Protein AF-A0A3D8IMK2-F1 (afdb_monomer)

Structure (mmCIF, N/CA/C/O backbone):
data_AF-A0A3D8IMK2-F1
#
_entry.id   AF-A0A3D8IMK2-F1
#
loop_
_atom_site.group_PDB
_atom_site.id
_atom_site.type_symbol
_atom_site.label_atom_id
_atom_site.label_alt_id
_atom_site.label_comp_id
_atom_site.label_asym_id
_atom_site.label_entity_id
_atom_site.label_seq_id
_atom_site.pdbx_PDB_ins_code
_atom_site.Cartn_x
_atom_site.Cartn_y
_atom_site.Cartn_z
_atom_site.occupancy
_atom_site.B_iso_or_equiv
_atom_site.auth_seq_id
_atom_site.auth_comp_id
_atom_site.auth_asym_id
_atom_site.auth_atom_id
_atom_site.pdbx_PDB_model_num
ATOM 1 N N . MET A 1 1 ? 16.160 -15.404 -17.626 1.00 73.88 1 MET A N 1
ATOM 2 C CA . MET A 1 1 ? 15.508 -15.476 -16.303 1.00 73.88 1 MET A 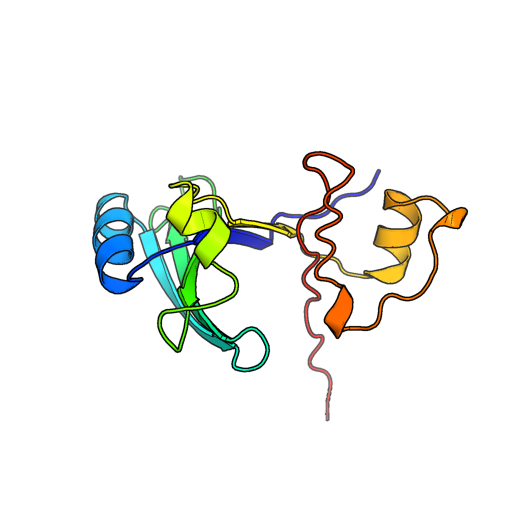CA 1
ATOM 3 C C . MET A 1 1 ? 15.019 -14.081 -15.985 1.00 73.88 1 MET A C 1
ATOM 5 O O . MET A 1 1 ? 15.814 -13.157 -16.103 1.00 73.88 1 MET A O 1
ATOM 9 N N . LEU A 1 2 ? 13.730 -13.923 -15.700 1.00 86.38 2 LEU A N 1
ATOM 10 C CA . LEU A 1 2 ? 13.155 -12.626 -15.359 1.00 86.38 2 LEU A CA 1
ATOM 11 C C . LEU A 1 2 ? 13.551 -12.259 -13.921 1.00 86.38 2 LEU A C 1
ATOM 13 O O . LEU A 1 2 ? 13.518 -13.123 -13.045 1.00 86.38 2 LEU A O 1
ATOM 17 N N . SER A 1 3 ? 13.960 -11.011 -13.693 1.00 90.38 3 SER A N 1
ATOM 18 C CA . SER A 1 3 ? 14.402 -10.516 -12.386 1.00 90.38 3 SER A CA 1
ATOM 19 C C . SER A 1 3 ? 13.723 -9.186 -12.089 1.00 90.38 3 SER A C 1
ATOM 21 O O . SER A 1 3 ? 14.224 -8.138 -12.489 1.00 90.38 3 SER A O 1
ATOM 23 N N . LEU A 1 4 ? 12.601 -9.243 -11.374 1.00 89.06 4 LEU A N 1
ATOM 24 C CA . LEU A 1 4 ? 11.844 -8.071 -10.943 1.00 89.06 4 LEU A CA 1
ATOM 25 C C . LEU A 1 4 ? 12.003 -7.911 -9.425 1.00 89.06 4 LEU A C 1
ATOM 27 O O . LEU A 1 4 ? 11.598 -8.817 -8.689 1.00 89.06 4 LEU A O 1
ATOM 31 N N . PRO A 1 5 ? 12.623 -6.827 -8.925 1.00 90.94 5 PRO A N 1
ATOM 32 C CA . PRO A 1 5 ? 12.690 -6.584 -7.492 1.00 90.94 5 PRO A CA 1
ATOM 33 C C . PRO A 1 5 ? 11.303 -6.218 -6.950 1.00 90.94 5 PRO A C 1
ATOM 35 O O . PRO A 1 5 ? 10.473 -5.640 -7.654 1.00 90.94 5 PRO A O 1
ATOM 38 N N . ILE A 1 6 ? 11.048 -6.556 -5.686 1.00 90.69 6 ILE A N 1
ATOM 39 C CA . ILE A 1 6 ? 9.831 -6.117 -4.997 1.00 90.69 6 ILE A CA 1
ATOM 40 C C . ILE A 1 6 ? 9.962 -4.619 -4.734 1.00 90.69 6 ILE A C 1
ATOM 42 O O . ILE A 1 6 ? 10.904 -4.190 -4.071 1.00 90.69 6 ILE A O 1
ATOM 46 N N . HIS A 1 7 ? 8.998 -3.847 -5.220 1.00 90.00 7 HIS A N 1
ATOM 47 C CA . HIS A 1 7 ? 8.907 -2.422 -4.950 1.00 90.00 7 HIS A CA 1
ATOM 48 C C . HIS A 1 7 ? 8.241 -2.161 -3.595 1.00 90.00 7 HIS A C 1
ATOM 50 O O . HIS A 1 7 ? 8.739 -1.352 -2.816 1.00 90.00 7 HIS A O 1
ATOM 56 N N . HIS A 1 8 ? 7.099 -2.794 -3.307 1.00 94.38 8 HIS A N 1
ATOM 57 C CA . HIS A 1 8 ? 6.433 -2.683 -2.006 1.00 94.38 8 HIS A CA 1
ATOM 58 C C . HIS A 1 8 ? 5.436 -3.825 -1.760 1.00 94.38 8 HIS A C 1
ATOM 60 O O . HIS A 1 8 ? 5.029 -4.530 -2.683 1.00 94.38 8 HIS A O 1
ATOM 66 N N . ILE A 1 9 ? 5.016 -3.987 -0.506 1.00 95.81 9 ILE A N 1
ATOM 67 C CA . ILE A 1 9 ? 3.927 -4.880 -0.094 1.00 95.81 9 ILE A CA 1
ATOM 68 C C . ILE A 1 9 ? 2.759 -4.022 0.399 1.00 95.81 9 ILE A C 1
ATOM 70 O O . ILE A 1 9 ? 2.899 -3.288 1.378 1.00 95.81 9 ILE A O 1
ATOM 74 N N . GLY A 1 10 ? 1.617 -4.125 -0.276 1.00 96.00 10 GLY A N 1
ATOM 75 C CA . GLY A 1 10 ? 0.385 -3.419 0.055 1.00 96.00 10 GLY A CA 1
ATOM 76 C C . GLY A 1 10 ? -0.321 -4.038 1.258 1.00 96.00 10 GLY A C 1
ATOM 77 O O . GLY A 1 10 ? -0.541 -5.253 1.314 1.00 96.00 10 GLY A O 1
ATOM 78 N N . VAL A 1 11 ? -0.701 -3.193 2.212 1.00 97.38 11 VAL A N 1
ATOM 79 C CA . VAL A 1 11 ? -1.387 -3.567 3.447 1.00 97.38 11 VAL A CA 1
ATOM 80 C C . VAL A 1 11 ? -2.702 -2.804 3.546 1.00 97.38 11 VAL A C 1
ATOM 82 O O . VAL A 1 11 ? -2.715 -1.592 3.742 1.00 97.38 11 VAL A O 1
ATOM 85 N N . ALA A 1 12 ? -3.824 -3.518 3.461 1.00 96.69 12 ALA A N 1
ATOM 86 C CA . ALA A 1 12 ? -5.148 -2.936 3.639 1.00 96.69 12 ALA A CA 1
ATOM 87 C C . ALA A 1 12 ? -5.400 -2.581 5.115 1.00 96.69 12 ALA A C 1
ATOM 89 O O . ALA A 1 12 ? -5.327 -3.426 6.016 1.00 96.69 12 ALA A O 1
ATOM 90 N N . THR A 1 13 ? -5.756 -1.330 5.391 1.00 96.69 13 THR A N 1
ATOM 91 C CA . THR A 1 13 ? -6.022 -0.835 6.745 1.00 96.69 13 THR A CA 1
ATOM 92 C C . THR A 1 13 ? -7.394 -0.172 6.832 1.00 96.69 13 THR A C 1
ATOM 94 O O . THR A 1 13 ? -7.933 0.336 5.855 1.00 96.69 13 THR A O 1
ATOM 97 N N . ARG A 1 14 ? -7.988 -0.205 8.033 1.00 95.12 14 ARG A N 1
ATOM 98 C CA . ARG A 1 14 ? -9.190 0.592 8.351 1.00 95.12 14 ARG A CA 1
ATOM 99 C C . ARG A 1 14 ? -8.835 2.004 8.821 1.00 95.12 14 ARG A C 1
ATOM 101 O O . ARG A 1 14 ? -9.714 2.844 8.932 1.00 95.12 14 ARG A O 1
ATOM 108 N N . SER A 1 15 ? -7.590 2.185 9.246 1.00 96.25 15 SER A N 1
ATOM 109 C CA . SER A 1 15 ? -7.019 3.435 9.727 1.00 96.25 15 SER A CA 1
ATOM 110 C C . SER A 1 15 ? -5.511 3.285 9.642 1.00 96.25 15 SER A C 1
ATOM 112 O O . SER A 1 15 ? -4.935 2.469 10.375 1.00 96.25 15 SER A O 1
ATOM 114 N N . ILE A 1 16 ? -4.894 4.072 8.768 1.00 97.38 16 ILE A N 1
ATOM 115 C CA . ILE A 1 16 ? -3.440 4.142 8.641 1.00 97.38 16 ILE A CA 1
ATOM 116 C C . ILE A 1 16 ? -2.835 4.557 9.977 1.00 97.38 16 ILE A C 1
ATOM 118 O O . ILE A 1 16 ? -1.869 3.950 10.415 1.00 97.38 16 ILE A O 1
ATOM 122 N N . GLU A 1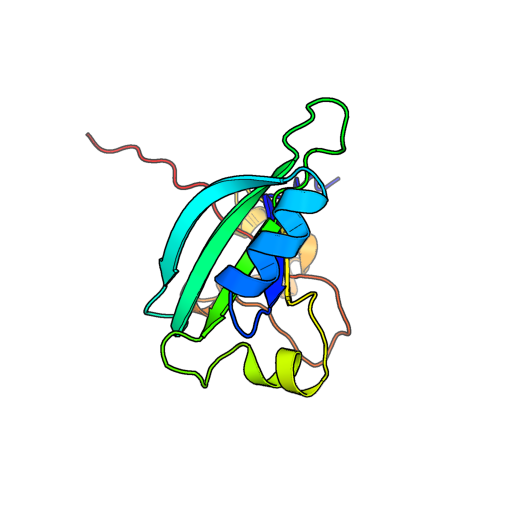 17 ? -3.448 5.499 10.695 1.00 97.12 17 GLU A N 1
ATOM 123 C CA . GLU A 1 17 ? -2.932 6.006 11.969 1.00 97.12 17 GLU A CA 1
ATOM 124 C C . GLU A 1 17 ? -2.830 4.902 13.028 1.00 97.12 17 GLU A C 1
ATOM 126 O O . GLU A 1 17 ? -1.855 4.835 13.774 1.00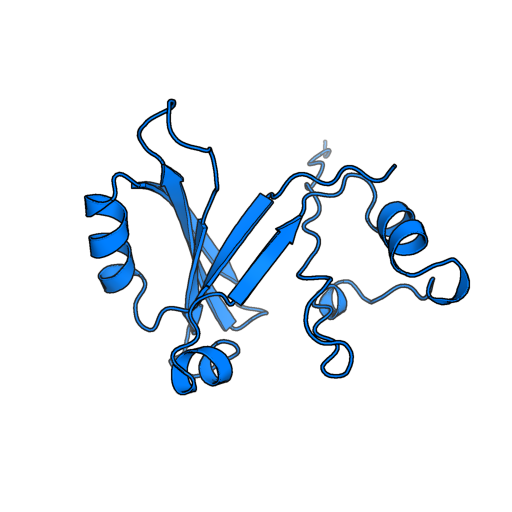 97.12 17 GLU A O 1
ATOM 131 N N . LYS A 1 18 ? -3.823 4.006 13.102 1.00 96.62 18 LYS A N 1
ATOM 132 C CA . LYS A 1 18 ? -3.790 2.877 14.046 1.00 96.62 18 LYS A CA 1
ATOM 133 C C . LYS A 1 18 ? -2.770 1.823 13.640 1.00 96.62 18 LYS A C 1
ATOM 135 O O . LYS A 1 18 ? -2.101 1.268 14.510 1.00 96.62 18 LYS A O 1
ATOM 140 N N . GLU A 1 19 ? -2.678 1.533 12.346 1.00 96.69 19 GLU A N 1
ATOM 141 C CA . GLU A 1 19 ? -1.734 0.546 11.820 1.00 96.69 19 GLU A CA 1
ATOM 142 C C . GLU A 1 19 ? -0.286 1.040 11.970 1.00 96.69 19 GLU A C 1
ATOM 144 O O . GLU A 1 19 ? 0.586 0.305 12.433 1.00 96.69 19 GLU A O 1
ATOM 149 N N . TRP A 1 20 ? -0.051 2.321 11.692 1.00 96.81 20 TRP A N 1
ATOM 150 C CA . TRP A 1 20 ? 1.225 3.008 11.850 1.00 96.81 20 TRP A CA 1
ATOM 151 C C . TRP A 1 20 ? 1.815 2.819 13.252 1.00 96.81 20 TRP A C 1
ATOM 153 O O . TRP A 1 20 ? 2.976 2.439 13.384 1.00 96.81 20 TRP A O 1
ATOM 163 N N . LEU A 1 21 ? 1.009 2.975 14.309 1.00 97.31 21 LEU A N 1
ATOM 164 C CA . LEU A 1 21 ? 1.460 2.781 15.696 1.00 97.31 21 LEU A CA 1
ATOM 165 C C . LEU A 1 21 ? 1.963 1.357 15.987 1.00 97.31 21 LEU A C 1
ATOM 167 O O . LEU A 1 21 ? 2.735 1.153 16.928 1.00 97.31 21 LEU A O 1
ATOM 171 N N . VAL A 1 22 ? 1.504 0.354 15.234 1.00 96.62 22 VAL A N 1
ATOM 172 C CA . VAL A 1 22 ? 2.013 -1.020 15.333 1.00 96.62 22 VAL A CA 1
ATOM 173 C C . VAL A 1 22 ? 3.358 -1.117 14.623 1.00 96.62 22 VAL A C 1
ATOM 175 O O . VAL A 1 22 ? 4.331 -1.579 15.219 1.00 96.62 22 VAL A O 1
ATOM 178 N N . PHE A 1 23 ? 3.439 -0.636 13.383 1.00 96.19 23 PHE A N 1
ATOM 179 C CA . PHE A 1 23 ? 4.664 -0.678 12.586 1.00 96.19 23 PHE A CA 1
ATOM 180 C C . PHE A 1 23 ? 5.808 0.141 13.196 1.00 96.19 23 PHE A C 1
ATOM 182 O O . PHE A 1 23 ? 6.950 -0.317 13.205 1.00 96.19 23 PHE A O 1
ATOM 189 N N . GLU A 1 24 ? 5.520 1.294 13.797 1.00 96.94 24 GLU A N 1
ATOM 190 C CA . GLU A 1 24 ? 6.511 2.096 14.517 1.00 96.94 24 GLU A CA 1
ATOM 191 C C . GLU A 1 24 ? 7.176 1.286 15.644 1.00 96.94 24 GLU A C 1
ATOM 193 O O . GLU A 1 24 ? 8.403 1.264 15.763 1.00 96.94 24 GLU A O 1
ATOM 198 N N . LYS A 1 25 ? 6.388 0.536 16.428 1.00 96.75 25 LYS A N 1
ATOM 199 C CA . LYS A 1 25 ? 6.904 -0.342 17.497 1.00 96.75 25 LYS A CA 1
ATOM 200 C C . LYS A 1 25 ? 7.724 -1.511 16.961 1.00 96.75 25 LYS A C 1
ATOM 202 O O . LYS A 1 25 ? 8.613 -1.996 17.655 1.00 96.75 25 LYS A O 1
ATOM 207 N N . LEU A 1 26 ? 7.435 -1.954 15.739 1.00 94.88 26 LEU A N 1
ATOM 208 C CA . LEU A 1 26 ? 8.216 -2.965 15.024 1.00 94.88 26 LEU A CA 1
ATOM 209 C C . LEU A 1 26 ? 9.485 -2.385 14.378 1.00 94.88 26 LEU A C 1
ATOM 211 O O . LEU A 1 26 ? 10.255 -3.120 13.765 1.00 94.88 26 LEU A O 1
ATOM 215 N N . GLY A 1 27 ? 9.735 -1.083 14.544 1.00 95.69 27 GLY A N 1
ATOM 216 C CA . GLY A 1 27 ? 10.941 -0.422 14.072 1.00 95.69 27 GLY A CA 1
ATOM 217 C C . GLY A 1 27 ? 10.840 0.098 12.644 1.00 95.69 27 GLY A C 1
ATOM 218 O O . GLY A 1 27 ? 11.877 0.252 12.003 1.00 95.69 27 GLY A O 1
ATOM 219 N N . PHE A 1 28 ? 9.639 0.376 12.137 1.00 97.19 28 PHE A N 1
ATOM 220 C CA . PHE A 1 28 ? 9.457 1.056 10.854 1.00 97.19 28 PHE A CA 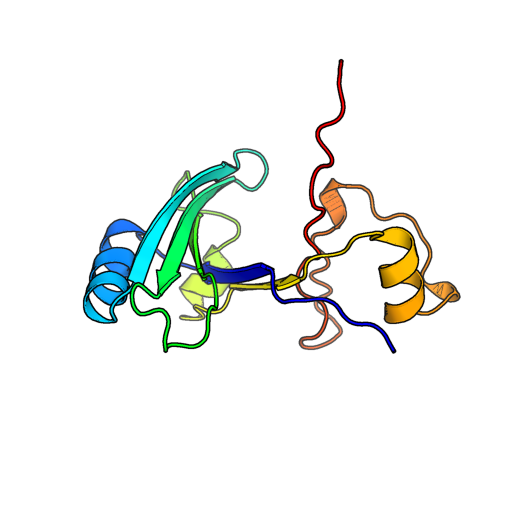1
ATOM 221 C C . PHE A 1 28 ? 9.473 2.582 11.010 1.00 97.19 28 PHE A C 1
ATOM 223 O O . PHE A 1 28 ? 9.234 3.131 12.088 1.00 97.19 28 PHE A O 1
ATOM 230 N N . VAL A 1 29 ? 9.796 3.269 9.917 1.00 97.19 29 VAL A N 1
ATOM 231 C CA . VAL A 1 29 ? 9.731 4.726 9.767 1.00 97.19 29 VAL A CA 1
ATOM 232 C C . VAL A 1 29 ? 8.870 5.084 8.562 1.00 97.19 29 VAL A C 1
ATOM 234 O O . VAL A 1 29 ? 8.854 4.340 7.580 1.00 97.19 29 VAL A O 1
ATOM 237 N N . LYS A 1 30 ? 8.170 6.220 8.635 1.00 97.31 30 LYS A N 1
ATOM 238 C CA . LYS A 1 30 ? 7.460 6.784 7.489 1.00 97.31 30 LYS A CA 1
ATOM 239 C C . LYS A 1 30 ? 8.477 7.278 6.470 1.00 97.31 30 LYS A C 1
ATOM 241 O O . LYS A 1 30 ? 9.439 7.956 6.827 1.00 97.31 30 LYS A O 1
ATOM 246 N N . GLU A 1 31 ? 8.246 6.924 5.219 1.00 97.50 31 GLU A N 1
ATOM 247 C CA . GLU A 1 31 ? 9.057 7.342 4.083 1.00 97.50 31 GLU A CA 1
ATOM 248 C C . GLU A 1 31 ? 8.326 8.407 3.259 1.00 97.50 31 GLU A C 1
ATOM 250 O O . GLU A 1 31 ? 8.900 9.454 2.976 1.00 97.50 31 GLU A O 1
ATOM 255 N N . ALA A 1 32 ? 7.059 8.167 2.907 1.00 96.94 32 ALA A N 1
ATOM 256 C CA . ALA A 1 32 ? 6.251 9.085 2.106 1.00 96.94 32 ALA A CA 1
ATOM 257 C C . ALA A 1 32 ? 4.749 8.866 2.340 1.00 96.94 32 ALA A C 1
ATOM 259 O O . ALA A 1 32 ? 4.342 7.795 2.785 1.00 96.94 32 ALA A O 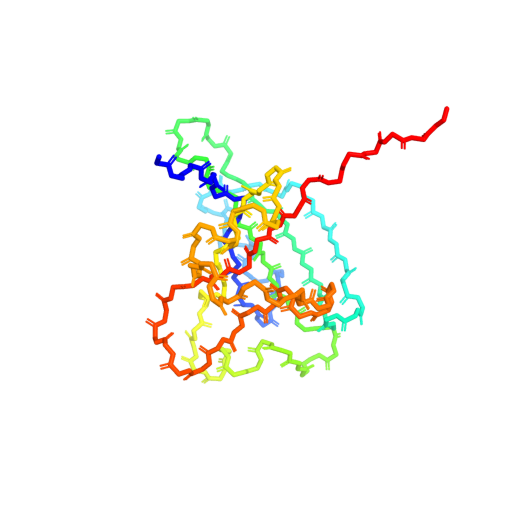1
ATOM 260 N N . ASP A 1 33 ? 3.926 9.859 2.010 1.00 97.38 33 ASP A N 1
ATOM 261 C CA . ASP A 1 33 ? 2.469 9.731 1.896 1.00 97.38 33 ASP A CA 1
ATOM 262 C C . ASP A 1 33 ? 1.987 10.068 0.487 1.00 97.38 33 ASP A C 1
ATOM 264 O O . ASP A 1 33 ? 2.698 10.699 -0.298 1.00 97.38 33 ASP A O 1
ATOM 268 N N . PHE A 1 34 ? 0.787 9.594 0.158 1.00 95.19 34 PHE A N 1
ATOM 269 C CA . PHE A 1 34 ? 0.135 9.877 -1.110 1.00 95.19 34 PHE A CA 1
ATOM 270 C C . PHE A 1 34 ? -1.388 9.751 -1.016 1.00 95.19 34 PHE A C 1
ATOM 272 O O . PHE A 1 34 ? -1.954 9.163 -0.088 1.00 95.19 34 PHE A O 1
ATOM 279 N N . VAL A 1 35 ? -2.052 10.280 -2.042 1.00 94.75 35 VAL A N 1
ATOM 280 C CA . VAL A 1 35 ? -3.486 10.128 -2.280 1.00 94.75 35 VAL A CA 1
ATOM 281 C C . VAL A 1 35 ? -3.692 9.739 -3.739 1.00 94.75 35 VAL A C 1
ATOM 283 O O . VAL A 1 35 ? -3.255 10.460 -4.633 1.00 94.75 35 VAL A O 1
ATOM 286 N N . ASP A 1 36 ? -4.381 8.626 -3.975 1.00 90.38 36 ASP A N 1
ATOM 287 C CA . ASP A 1 36 ? -4.832 8.199 -5.297 1.00 90.38 36 ASP A CA 1
ATOM 288 C C . ASP A 1 36 ? -6.357 8.343 -5.377 1.00 90.38 36 ASP A C 1
ATOM 290 O O . ASP A 1 36 ? -7.133 7.484 -4.948 1.00 90.38 36 ASP A O 1
ATOM 294 N N . THR A 1 37 ? -6.800 9.464 -5.943 1.00 91.25 37 THR A N 1
ATOM 295 C CA . THR A 1 37 ? -8.225 9.751 -6.145 1.00 91.25 37 THR A CA 1
ATOM 296 C C . THR A 1 37 ? -8.865 8.878 -7.222 1.00 91.25 37 THR A C 1
ATOM 298 O O . THR A 1 37 ? -10.085 8.735 -7.218 1.00 91.25 37 THR A O 1
ATOM 301 N N . THR A 1 38 ? -8.074 8.279 -8.118 1.00 88.25 38 THR A N 1
ATOM 302 C CA . THR A 1 38 ? -8.577 7.394 -9.177 1.00 88.25 38 THR A CA 1
ATOM 303 C C . THR A 1 38 ? -8.980 6.048 -8.592 1.00 88.25 38 THR A C 1
ATOM 305 O O . THR A 1 38 ? -10.049 5.532 -8.909 1.00 88.25 38 THR A O 1
ATOM 308 N N . GLN A 1 39 ? -8.152 5.497 -7.703 1.00 87.38 39 GLN A N 1
ATOM 309 C CA . GLN A 1 39 ? -8.451 4.252 -6.988 1.00 87.38 39 GLN A CA 1
ATOM 310 C C . GLN A 1 39 ? -9.297 4.467 -5.726 1.00 87.38 39 GLN A C 1
ATOM 312 O O . GLN A 1 39 ? -9.849 3.514 -5.179 1.00 87.38 39 GLN A O 1
ATOM 317 N N . GLY A 1 40 ? -9.420 5.711 -5.262 1.00 93.62 40 GLY A N 1
ATOM 318 C CA . GLY A 1 40 ? -10.195 6.044 -4.073 1.00 93.62 40 GLY A CA 1
ATOM 319 C C . GLY A 1 40 ? -9.487 5.674 -2.769 1.00 93.62 40 GLY A C 1
ATOM 320 O O . GLY A 1 40 ? -10.160 5.355 -1.789 1.00 93.62 40 GLY A O 1
ATOM 321 N N . VAL A 1 41 ? -8.152 5.717 -2.740 1.00 95.81 41 VAL A N 1
ATOM 322 C CA . VAL A 1 41 ? -7.336 5.352 -1.572 1.00 95.81 41 VAL A CA 1
ATOM 323 C C . VAL A 1 41 ? -6.351 6.458 -1.197 1.00 95.81 41 VAL A C 1
ATOM 325 O O . VAL A 1 41 ? -5.889 7.226 -2.039 1.00 95.81 41 VAL A O 1
ATOM 328 N N . ARG A 1 42 ? -6.011 6.535 0.087 1.00 97.62 42 ARG A N 1
ATOM 329 C CA . ARG A 1 42 ? -4.801 7.209 0.573 1.00 97.62 42 ARG A CA 1
ATOM 330 C C . ARG A 1 42 ? -3.821 6.166 1.079 1.00 97.62 42 ARG A C 1
ATOM 332 O O . ARG A 1 42 ? -4.242 5.076 1.475 1.00 97.62 42 ARG A O 1
ATOM 339 N N . GLY A 1 43 ? -2.542 6.515 1.112 1.00 97.06 43 GLY A N 1
ATOM 340 C CA . GLY A 1 43 ? -1.549 5.607 1.649 1.00 97.06 43 GLY A CA 1
ATOM 341 C C . GLY A 1 43 ? -0.297 6.255 2.208 1.00 97.06 43 GLY A C 1
ATOM 342 O O . GLY A 1 43 ? -0.017 7.435 2.000 1.00 97.06 43 GLY A O 1
ATOM 343 N N . GLU A 1 44 ? 0.451 5.435 2.940 1.00 98.25 44 GLU A N 1
ATOM 344 C CA . GLU A 1 44 ? 1.760 5.764 3.487 1.00 98.25 44 GLU A CA 1
ATOM 345 C C . GLU A 1 44 ? 2.757 4.655 3.170 1.00 98.25 44 GLU A C 1
ATOM 347 O O . GLU A 1 44 ? 2.539 3.485 3.492 1.00 98.25 44 GLU A O 1
ATOM 352 N N . PHE A 1 45 ? 3.881 5.038 2.574 1.00 97.94 45 PHE A N 1
ATOM 353 C CA . PHE A 1 45 ? 5.027 4.159 2.455 1.00 97.94 45 PHE A CA 1
ATOM 354 C C . PHE A 1 45 ? 5.841 4.180 3.740 1.00 97.94 45 PHE A C 1
ATOM 356 O O . PHE A 1 45 ? 6.172 5.244 4.275 1.00 97.94 45 PHE A O 1
ATOM 363 N N . ILE A 1 46 ? 6.194 2.990 4.212 1.00 97.69 46 ILE A N 1
ATOM 364 C CA . ILE A 1 46 ? 7.004 2.789 5.409 1.00 97.69 46 ILE A CA 1
ATOM 365 C C . ILE A 1 46 ? 8.140 1.809 5.122 1.00 97.69 46 ILE A C 1
ATOM 367 O O . ILE A 1 46 ? 7.995 0.858 4.348 1.00 97.69 46 ILE A O 1
ATOM 371 N N . ILE A 1 47 ? 9.276 2.023 5.779 1.00 97.25 47 ILE A N 1
ATOM 372 C CA . ILE A 1 47 ? 10.486 1.209 5.613 1.00 97.25 47 ILE A CA 1
ATOM 373 C C . ILE A 1 47 ? 11.085 0.839 6.975 1.00 97.25 47 ILE A C 1
ATOM 375 O O . ILE A 1 47 ? 10.871 1.560 7.954 1.00 97.25 47 ILE A O 1
ATOM 379 N N . PRO A 1 48 ? 11.840 -0.267 7.084 1.00 96.88 48 PRO A N 1
ATOM 380 C CA . PRO A 1 48 ? 12.547 -0.600 8.313 1.00 96.88 48 PRO A CA 1
ATOM 381 C C . PRO A 1 48 ? 13.570 0.485 8.662 1.00 96.88 48 PRO A C 1
ATOM 383 O O . PRO A 1 48 ? 14.365 0.902 7.824 1.00 96.88 48 PRO A O 1
ATOM 386 N N . ARG A 1 49 ? 13.601 0.909 9.926 1.00 95.44 49 ARG A N 1
ATOM 387 C CA . ARG A 1 49 ? 14.604 1.850 10.446 1.00 95.44 49 ARG A CA 1
ATOM 388 C C . ARG A 1 49 ? 15.996 1.227 10.503 1.00 95.44 49 ARG A C 1
ATOM 390 O O . ARG A 1 49 ? 16.994 1.925 10.352 1.00 95.44 49 ARG A O 1
ATOM 397 N N . ASN A 1 50 ? 16.064 -0.066 10.820 1.00 93.38 50 ASN A N 1
ATOM 398 C CA . ASN A 1 50 ? 17.325 -0.767 11.019 1.00 93.38 50 ASN A CA 1
ATOM 399 C C . ASN A 1 50 ? 17.862 -1.274 9.668 1.00 93.38 50 ASN A C 1
ATOM 401 O O . ASN A 1 50 ? 17.235 -2.155 9.078 1.00 93.38 50 ASN A O 1
ATOM 405 N N . PRO A 1 51 ? 19.032 -0.800 9.206 1.00 88.88 51 PRO A N 1
ATOM 406 C CA . PRO A 1 51 ? 19.607 -1.210 7.923 1.00 88.88 51 PRO A CA 1
ATOM 407 C C . PRO A 1 51 ? 20.037 -2.685 7.881 1.00 88.88 51 PRO A C 1
ATOM 409 O O . PRO A 1 51 ? 20.332 -3.208 6.811 1.00 88.88 51 PRO A O 1
ATOM 412 N N . HIS A 1 52 ? 20.088 -3.368 9.029 1.00 90.62 52 HIS A N 1
ATOM 413 C CA . HIS A 1 52 ? 20.364 -4.804 9.103 1.00 90.62 52 HIS A CA 1
ATOM 414 C C . HIS A 1 52 ? 19.114 -5.677 8.916 1.00 90.62 52 HIS A C 1
ATOM 416 O O . HIS A 1 52 ? 19.238 -6.900 8.846 1.00 90.62 52 HIS A O 1
ATOM 422 N N . TYR A 1 53 ? 17.916 -5.089 8.867 1.00 87.62 53 TYR A N 1
ATOM 423 C CA . TYR A 1 53 ? 16.689 -5.824 8.564 1.00 87.62 53 TYR A CA 1
ATOM 424 C C . TYR A 1 53 ? 16.481 -5.941 7.050 1.00 87.62 53 TYR A C 1
ATOM 426 O O . TYR A 1 53 ? 16.949 -5.083 6.300 1.00 87.62 53 TYR A O 1
ATOM 434 N N . PRO A 1 54 ? 15.770 -6.981 6.575 1.00 84.81 54 PRO A N 1
ATOM 435 C CA . PRO A 1 54 ? 15.373 -7.066 5.175 1.00 84.81 54 PRO A CA 1
ATOM 436 C C . PRO A 1 54 ? 14.622 -5.800 4.747 1.00 84.81 54 PRO A C 1
ATOM 438 O O . PRO A 1 54 ? 13.616 -5.440 5.359 1.00 84.81 54 PRO A O 1
ATOM 441 N N . ALA A 1 55 ? 15.115 -5.134 3.703 1.00 86.19 55 ALA A N 1
ATOM 442 C CA . ALA A 1 55 ? 14.607 -3.851 3.226 1.00 86.19 55 ALA A CA 1
ATOM 443 C C . ALA A 1 55 ? 13.329 -4.018 2.385 1.00 86.19 55 ALA A C 1
ATOM 445 O O . ALA A 1 55 ? 13.318 -3.746 1.188 1.00 86.19 55 ALA A O 1
ATOM 446 N N . TYR A 1 56 ? 12.250 -4.494 3.008 1.00 91.31 56 TYR A N 1
ATOM 447 C CA . TYR A 1 56 ? 10.929 -4.502 2.386 1.00 91.31 56 TYR A CA 1
ATOM 448 C C . TYR A 1 56 ? 10.181 -3.221 2.727 1.00 91.31 56 TYR A C 1
ATOM 450 O O . TYR A 1 56 ? 9.963 -2.901 3.896 1.00 91.31 56 TYR A O 1
ATOM 458 N N . ARG A 1 57 ? 9.770 -2.510 1.683 1.00 95.31 57 ARG A N 1
ATOM 459 C CA . ARG A 1 57 ? 8.892 -1.348 1.766 1.00 95.31 57 ARG A CA 1
ATOM 460 C C . ARG A 1 57 ? 7.446 -1.819 1.897 1.00 95.31 57 ARG A C 1
ATO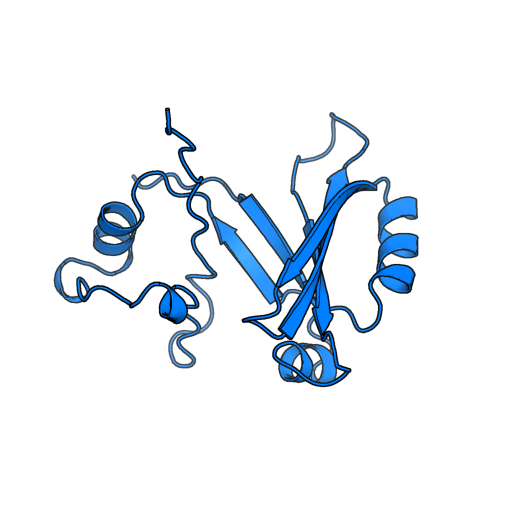M 462 O O . ARG A 1 57 ? 7.007 -2.666 1.119 1.00 95.31 57 ARG A O 1
ATOM 469 N N . PHE A 1 58 ? 6.705 -1.280 2.855 1.00 97.19 58 PHE A N 1
ATOM 470 C CA . PHE A 1 58 ? 5.264 -1.511 2.960 1.00 97.19 58 PHE A CA 1
ATOM 471 C C . PHE A 1 58 ? 4.501 -0.267 2.534 1.00 97.19 58 PHE A C 1
ATOM 473 O O . PHE A 1 58 ? 4.976 0.851 2.707 1.00 97.19 58 PHE A O 1
ATOM 480 N N . GLU A 1 59 ? 3.316 -0.492 1.990 1.00 97.81 59 GLU A N 1
ATOM 481 C CA . GLU A 1 59 ? 2.355 0.533 1.613 1.00 97.81 59 GLU A CA 1
ATOM 482 C C . GLU A 1 59 ? 1.098 0.322 2.457 1.00 97.81 59 GLU A C 1
ATOM 484 O O . GLU A 1 59 ? 0.349 -0.632 2.248 1.00 97.81 59 GLU A O 1
ATOM 489 N N . LEU A 1 60 ? 0.890 1.169 3.462 1.00 98.31 60 LEU A N 1
ATOM 490 C CA . LEU A 1 60 ? -0.330 1.151 4.263 1.00 98.31 60 LEU A CA 1
ATOM 491 C C . LEU A 1 60 ? -1.419 1.885 3.487 1.00 98.31 60 LEU A C 1
ATOM 493 O O . LEU A 1 60 ? -1.220 3.041 3.135 1.00 98.31 60 LEU A O 1
ATOM 497 N N . LEU A 1 61 ? -2.553 1.233 3.235 1.00 97.88 61 LEU A N 1
ATOM 498 C CA . LEU A 1 61 ? -3.644 1.770 2.419 1.00 97.88 61 LEU A CA 1
ATOM 499 C C . LEU A 1 61 ? -4.935 1.905 3.221 1.00 97.88 61 LEU A C 1
ATOM 501 O O . LEU A 1 61 ? -5.255 1.055 4.053 1.00 97.88 61 LEU A O 1
ATOM 505 N N . GLU A 1 62 ? -5.711 2.940 2.923 1.00 97.44 62 GLU A N 1
ATOM 506 C CA . GLU A 1 62 ? -7.047 3.174 3.473 1.00 97.44 62 GLU A CA 1
ATOM 507 C C . GLU A 1 62 ? -7.957 3.807 2.413 1.00 97.44 62 GLU A C 1
ATOM 509 O O . GLU A 1 62 ? -7.516 4.658 1.639 1.00 97.44 62 GLU A O 1
ATOM 514 N N . ASN A 1 63 ? -9.233 3.410 2.378 1.00 97.25 63 ASN A N 1
ATOM 515 C CA . ASN A 1 63 ? -10.226 4.016 1.488 1.00 97.25 63 ASN A CA 1
ATOM 516 C C . ASN A 1 63 ? -10.440 5.498 1.846 1.00 97.25 63 ASN A C 1
ATO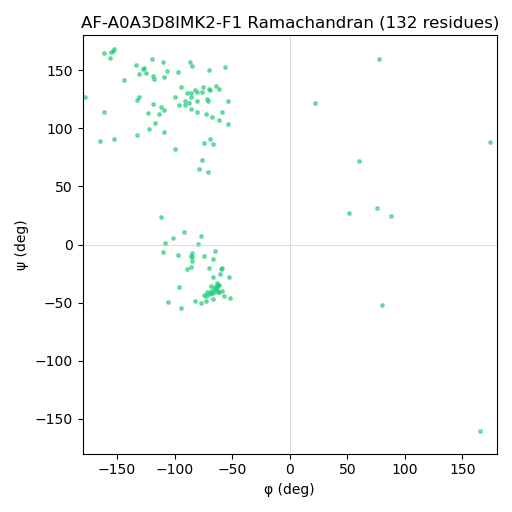M 518 O O . ASN A 1 63 ? -10.645 5.831 3.012 1.00 97.25 63 ASN A O 1
ATOM 522 N N . LEU A 1 64 ? -10.501 6.383 0.849 1.00 94.31 64 LEU A N 1
ATOM 523 C CA . LEU A 1 64 ? -10.729 7.820 1.063 1.00 94.31 64 LEU A CA 1
ATOM 524 C C . LEU A 1 64 ? -12.109 8.140 1.653 1.00 94.31 64 LEU A C 1
ATOM 526 O O . LEU A 1 64 ? -12.230 9.048 2.468 1.00 94.31 64 LEU A O 1
ATOM 530 N N . ASN A 1 65 ? -13.144 7.402 1.245 1.00 88.12 65 ASN A N 1
ATOM 531 C CA . ASN A 1 65 ? -14.539 7.673 1.609 1.00 88.12 65 ASN A CA 1
ATOM 532 C C . ASN A 1 65 ? -15.133 6.593 2.534 1.00 88.12 65 ASN A C 1
ATOM 534 O O . ASN A 1 65 ? -16.347 6.402 2.570 1.00 88.12 65 ASN A O 1
ATOM 538 N N . GLY A 1 66 ? -14.288 5.864 3.269 1.00 78.50 66 GLY A N 1
ATOM 539 C CA . GLY A 1 66 ? -14.693 4.768 4.158 1.00 78.50 66 GLY A CA 1
ATOM 540 C C . GLY A 1 66 ? -14.955 3.445 3.429 1.00 78.50 66 GLY A C 1
ATOM 541 O O . GLY A 1 66 ? -14.347 2.439 3.788 1.00 78.50 66 GLY A O 1
ATOM 542 N N . GLU A 1 67 ? -15.786 3.458 2.389 1.00 85.88 67 GLU A N 1
ATOM 543 C CA . GLU A 1 67 ? -16.015 2.316 1.487 1.00 85.88 67 GLU A CA 1
ATOM 544 C C . GLU A 1 67 ? -15.155 2.442 0.219 1.00 85.88 67 GLU A C 1
ATOM 546 O O . GLU A 1 67 ? -14.849 3.552 -0.232 1.00 85.88 67 GLU A O 1
ATOM 551 N N . GLY A 1 68 ? -14.735 1.313 -0.351 1.00 91.25 68 GLY A N 1
ATOM 552 C CA . GLY A 1 68 ? -13.865 1.295 -1.523 1.00 91.25 68 GLY A CA 1
ATOM 553 C C . GLY A 1 68 ? -13.198 -0.047 -1.819 1.00 91.25 68 GLY A C 1
ATOM 554 O O . GLY A 1 68 ? -13.619 -1.113 -1.369 1.00 91.25 68 GLY A O 1
ATOM 555 N N . VAL A 1 69 ? -12.125 0.013 -2.608 1.00 91.00 69 VAL A N 1
ATOM 556 C CA . VAL A 1 69 ? -11.424 -1.163 -3.159 1.00 91.00 69 VAL A CA 1
ATOM 557 C C . VAL A 1 69 ? -10.872 -2.114 -2.090 1.00 91.00 69 VAL A C 1
ATOM 559 O O . VAL A 1 69 ? -10.675 -3.297 -2.362 1.00 91.00 69 VAL A O 1
ATOM 562 N N . LEU A 1 70 ? -10.671 -1.633 -0.859 1.00 93.38 70 LEU A N 1
ATOM 563 C CA . LEU A 1 70 ? -10.148 -2.438 0.246 1.00 93.38 70 LEU A CA 1
ATOM 564 C C . LEU A 1 70 ? -11.232 -3.226 1.001 1.00 93.38 70 LEU A C 1
ATOM 566 O O . LEU A 1 70 ? -10.899 -4.077 1.827 1.00 93.38 70 LEU A O 1
ATOM 570 N N . ASP A 1 71 ? -12.521 -2.986 0.747 1.00 92.94 71 ASP A N 1
ATOM 571 C CA . ASP A 1 71 ? -13.605 -3.507 1.593 1.00 92.94 71 ASP A CA 1
ATOM 572 C C . ASP A 1 71 ? -13.666 -5.031 1.623 1.00 92.94 71 ASP A C 1
ATOM 574 O O . ASP A 1 71 ? -13.831 -5.624 2.691 1.00 92.94 71 ASP A O 1
ATOM 578 N N . SER A 1 72 ? -13.473 -5.683 0.476 1.00 91.31 72 SER A N 1
ATOM 579 C CA . SER A 1 72 ? -13.466 -7.147 0.382 1.00 91.31 72 SER A CA 1
ATOM 580 C C . SER A 1 72 ? -12.334 -7.771 1.206 1.00 91.31 72 SER A C 1
ATOM 582 O O . SER A 1 72 ? -12.517 -8.823 1.822 1.00 91.31 72 SER A O 1
ATOM 584 N N . TYR A 1 73 ? -11.182 -7.107 1.283 1.00 91.62 73 TYR A N 1
ATOM 585 C CA . TYR A 1 73 ? -10.038 -7.537 2.081 1.00 91.62 73 TYR A CA 1
ATOM 586 C C . TYR A 1 73 ? -10.313 -7.318 3.569 1.00 91.62 73 TYR A C 1
ATOM 588 O O . TYR A 1 73 ? -10.190 -8.240 4.380 1.00 91.62 73 TYR A O 1
ATOM 596 N N . LEU A 1 74 ? -10.779 -6.120 3.927 1.00 93.06 74 LEU A N 1
ATOM 597 C CA . LEU A 1 74 ? -11.056 -5.731 5.307 1.00 93.06 74 LEU A CA 1
ATOM 598 C C . LEU A 1 74 ? -12.205 -6.538 5.927 1.00 93.06 74 LEU A C 1
ATOM 600 O O . LEU A 1 74 ? -12.126 -6.894 7.106 1.00 93.06 74 LEU A O 1
ATOM 604 N N . ALA A 1 75 ? -13.254 -6.848 5.161 1.00 93.25 75 ALA A N 1
ATOM 605 C CA . ALA A 1 75 ? -14.372 -7.688 5.596 1.00 93.25 75 ALA A CA 1
ATOM 606 C C . ALA A 1 75 ? -13.926 -9.125 5.913 1.00 93.25 75 ALA A C 1
ATOM 608 O O . ALA A 1 75 ? -14.433 -9.735 6.852 1.00 93.25 75 ALA A O 1
ATOM 609 N N . ASN A 1 76 ? -12.924 -9.630 5.189 1.00 91.81 76 ASN A N 1
ATOM 610 C CA . ASN A 1 76 ? -12.352 -10.962 5.384 1.00 91.81 76 ASN A CA 1
ATOM 611 C C . ASN A 1 76 ? -11.144 -10.979 6.340 1.00 91.81 76 ASN A C 1
ATOM 613 O O . ASN A 1 76 ? -10.434 -11.981 6.407 1.00 91.81 76 ASN A O 1
ATOM 617 N N . ASN A 1 77 ? -10.870 -9.879 7.057 1.00 90.88 77 ASN A N 1
ATOM 618 C CA . ASN A 1 77 ? -9.672 -9.704 7.893 1.00 90.88 77 ASN A CA 1
ATOM 619 C C . ASN A 1 77 ? -8.350 -10.002 7.156 1.00 90.88 77 ASN A C 1
ATOM 621 O O . ASN A 1 77 ? -7.351 -10.383 7.767 1.00 90.88 77 ASN A O 1
ATOM 625 N N . THR A 1 78 ? -8.336 -9.825 5.836 1.00 91.94 78 THR A N 1
ATOM 626 C CA . THR A 1 78 ? -7.154 -10.007 4.999 1.00 91.94 78 THR A CA 1
ATOM 627 C C . THR A 1 78 ? -6.422 -8.678 4.898 1.00 91.94 78 THR A C 1
ATOM 629 O O . THR A 1 78 ? -6.985 -7.676 4.471 1.00 91.94 78 THR A O 1
ATOM 632 N N . LYS A 1 79 ? -5.163 -8.664 5.341 1.00 91.88 79 LYS A N 1
ATOM 633 C CA . LYS A 1 79 ? -4.313 -7.467 5.347 1.00 91.88 79 LYS A CA 1
ATOM 634 C C . LYS A 1 79 ? -3.408 -7.378 4.127 1.00 91.88 79 LYS A C 1
ATOM 636 O O . LYS A 1 79 ? -3.193 -6.285 3.630 1.00 91.88 79 LYS A O 1
ATOM 641 N N . MET A 1 80 ? -2.893 -8.510 3.652 1.00 92.62 80 MET A N 1
ATOM 642 C CA . MET A 1 80 ? -2.075 -8.562 2.440 1.00 92.62 80 MET A CA 1
ATOM 643 C C . MET A 1 80 ? -2.966 -8.220 1.244 1.00 92.62 80 MET A C 1
ATOM 645 O O . MET A 1 80 ? -3.870 -8.987 0.913 1.00 92.62 80 MET A O 1
ATOM 649 N N . TYR A 1 81 ? -2.737 -7.047 0.661 1.00 91.69 81 TYR A N 1
ATOM 650 C CA . TYR A 1 81 ? -3.524 -6.532 -0.453 1.00 91.69 81 TYR A CA 1
ATOM 651 C C . TYR A 1 81 ? -2.864 -6.881 -1.790 1.00 91.69 81 TYR A C 1
ATOM 653 O O . TYR A 1 81 ? -3.466 -7.567 -2.616 1.00 91.69 81 TYR A O 1
ATOM 661 N N . HIS A 1 82 ? -1.592 -6.504 -1.957 1.00 90.56 82 HIS A N 1
ATOM 662 C CA . HIS A 1 82 ? -0.782 -6.860 -3.124 1.00 90.56 82 HIS A CA 1
ATOM 663 C C . HIS A 1 82 ? 0.713 -6.911 -2.802 1.00 90.56 82 HIS A C 1
ATOM 665 O O . HIS A 1 82 ? 1.168 -6.439 -1.762 1.00 90.56 82 HIS A O 1
ATOM 671 N N . ILE A 1 83 ? 1.497 -7.455 -3.730 1.00 92.25 83 ILE A N 1
ATOM 672 C CA . ILE A 1 83 ? 2.951 -7.269 -3.801 1.00 92.25 83 ILE A CA 1
ATOM 673 C C . ILE A 1 83 ? 3.230 -6.596 -5.132 1.00 92.25 83 ILE A C 1
ATOM 675 O O . ILE A 1 83 ? 2.899 -7.181 -6.157 1.00 92.25 83 ILE A O 1
ATOM 679 N N . ALA A 1 84 ? 3.836 -5.415 -5.114 1.00 88.25 84 ALA A N 1
ATOM 680 C CA . ALA A 1 84 ? 4.208 -4.713 -6.328 1.00 88.25 84 ALA A CA 1
ATOM 681 C C . ALA A 1 84 ? 5.655 -5.019 -6.711 1.00 88.25 84 ALA A C 1
ATOM 683 O O . ALA A 1 84 ? 6.550 -4.976 -5.862 1.00 88.25 84 ALA A O 1
ATOM 684 N N . TYR A 1 85 ? 5.889 -5.275 -7.994 1.00 89.81 85 TYR A N 1
ATOM 685 C CA . TYR A 1 85 ? 7.222 -5.479 -8.558 1.00 89.81 85 TYR A CA 1
ATOM 686 C C . TYR A 1 85 ? 7.630 -4.297 -9.434 1.00 89.81 85 TYR A C 1
ATOM 688 O O . TYR A 1 85 ? 6.798 -3.721 -10.131 1.00 89.81 85 TYR A O 1
ATOM 696 N N . GLU A 1 86 ? 8.912 -3.943 -9.414 1.00 87.94 86 GLU A N 1
ATOM 697 C CA . GLU A 1 86 ? 9.452 -2.903 -10.287 1.00 87.94 86 GLU A CA 1
ATOM 698 C C . GLU A 1 86 ? 9.845 -3.501 -11.639 1.00 87.94 86 GLU A C 1
ATOM 700 O O . GLU A 1 86 ? 10.616 -4.462 -11.708 1.00 87.94 86 GLU A O 1
ATOM 705 N N . SER A 1 87 ? 9.341 -2.907 -12.718 1.00 88.62 87 SER A N 1
ATOM 706 C CA . SER A 1 87 ? 9.727 -3.254 -14.085 1.00 88.62 87 SER A CA 1
ATOM 707 C C . SER A 1 87 ? 10.369 -2.067 -14.791 1.00 88.62 87 SER A C 1
ATOM 709 O O . SER A 1 87 ? 9.941 -0.923 -14.643 1.00 88.62 87 SER A O 1
ATOM 711 N N . LYS A 1 88 ? 11.386 -2.365 -15.608 1.00 88.75 88 LYS A N 1
ATOM 712 C CA . LYS A 1 88 ? 12.019 -1.394 -16.514 1.00 88.75 88 LYS A CA 1
ATOM 713 C C . LYS A 1 88 ? 11.348 -1.343 -17.887 1.00 88.75 88 LYS A C 1
ATOM 715 O O . LYS A 1 88 ? 11.560 -0.388 -18.626 1.00 88.75 88 LYS A O 1
ATOM 720 N N . ASN A 1 89 ? 10.620 -2.395 -18.253 1.00 86.12 89 ASN A N 1
ATOM 721 C CA . ASN A 1 89 ? 9.905 -2.521 -19.516 1.00 86.12 89 ASN A CA 1
ATOM 722 C C . ASN A 1 89 ? 8.709 -3.450 -19.296 1.00 86.12 89 ASN A C 1
ATOM 724 O O . ASN A 1 89 ? 8.826 -4.675 -19.399 1.00 86.12 89 ASN A O 1
ATOM 728 N N . ILE A 1 90 ? 7.573 -2.849 -18.944 1.00 82.44 90 ILE A N 1
ATOM 729 C CA . ILE A 1 90 ? 6.388 -3.591 -18.517 1.00 82.44 90 ILE A CA 1
ATOM 730 C C . ILE A 1 90 ? 5.855 -4.470 -19.649 1.00 82.44 90 ILE A C 1
ATOM 732 O O . ILE A 1 90 ? 5.440 -5.598 -19.409 1.00 82.44 90 ILE A O 1
ATOM 736 N N . GLU A 1 91 ? 5.941 -4.010 -20.893 1.00 82.81 91 GLU A N 1
ATOM 737 C CA . GLU A 1 91 ? 5.480 -4.735 -22.070 1.00 82.81 91 GLU A CA 1
ATOM 738 C C . GLU A 1 91 ? 6.308 -6.001 -22.317 1.00 82.81 91 GLU A C 1
ATOM 740 O O . GLU A 1 91 ? 5.751 -7.080 -22.532 1.00 82.81 91 GLU A O 1
ATOM 745 N N . ALA A 1 92 ? 7.638 -5.890 -22.259 1.00 84.38 92 ALA A N 1
ATOM 746 C CA . ALA A 1 92 ? 8.538 -7.024 -22.442 1.00 84.38 92 ALA A CA 1
ATOM 747 C C . ALA A 1 92 ? 8.407 -8.034 -21.293 1.00 84.38 92 ALA A C 1
ATOM 749 O O . ALA A 1 92 ? 8.362 -9.243 -21.532 1.00 84.38 92 ALA A O 1
ATOM 750 N N . ASP A 1 93 ? 8.306 -7.544 -20.057 1.00 86.81 93 ASP A N 1
ATOM 751 C CA . ASP A 1 93 ? 8.196 -8.391 -18.872 1.00 86.81 93 ASP A CA 1
ATOM 752 C C . ASP A 1 93 ? 6.852 -9.136 -18.846 1.00 86.81 93 ASP A C 1
ATOM 754 O O . ASP A 1 93 ? 6.817 -10.336 -18.564 1.00 86.81 93 ASP A O 1
ATOM 758 N N . LEU A 1 94 ? 5.755 -8.475 -19.234 1.00 85.31 94 LEU A N 1
ATOM 759 C CA . LEU A 1 94 ? 4.445 -9.112 -19.391 1.00 85.31 94 LEU A CA 1
ATOM 760 C C . LEU A 1 94 ? 4.440 -10.162 -20.505 1.00 85.31 94 LEU A C 1
ATOM 762 O O . LEU A 1 94 ? 3.872 -11.234 -20.310 1.00 85.31 94 LEU A O 1
ATOM 766 N N . ALA A 1 95 ? 5.098 -9.908 -21.640 1.00 83.88 95 ALA A N 1
ATOM 767 C CA . ALA A 1 95 ? 5.205 -10.897 -22.715 1.00 83.88 95 ALA A CA 1
ATOM 768 C C . ALA A 1 95 ? 5.938 -12.174 -22.260 1.00 83.88 95 ALA A C 1
ATOM 770 O O . ALA A 1 95 ? 5.589 -13.277 -22.682 1.00 83.88 95 ALA A O 1
ATOM 771 N N . ILE A 1 96 ? 6.930 -12.037 -21.373 1.00 86.38 96 ILE A N 1
ATOM 772 C CA . ILE A 1 96 ? 7.631 -13.173 -20.761 1.00 86.38 96 ILE A CA 1
ATOM 773 C C . ILE A 1 96 ? 6.738 -13.887 -19.737 1.00 86.38 96 ILE A C 1
ATOM 775 O O . ILE A 1 96 ? 6.706 -15.116 -19.720 1.00 86.38 96 ILE A O 1
ATOM 779 N N . LEU A 1 97 ? 6.031 -13.138 -18.881 1.00 84.69 97 LEU A N 1
ATOM 780 C CA . LEU A 1 97 ? 5.206 -13.692 -17.799 1.00 84.69 97 LEU A CA 1
ATOM 781 C C . LEU A 1 97 ? 3.948 -14.403 -18.300 1.00 84.69 97 LEU A C 1
ATOM 783 O O . LEU A 1 97 ? 3.598 -15.462 -17.785 1.00 84.69 97 LEU A O 1
ATOM 787 N N . LEU A 1 98 ? 3.263 -13.818 -19.280 1.00 82.88 98 LEU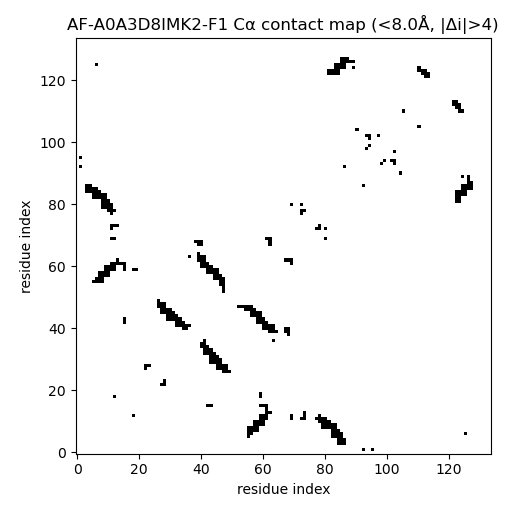 A N 1
ATOM 788 C CA . LEU A 1 98 ? 1.971 -14.302 -19.768 1.00 82.88 98 LEU A CA 1
ATOM 789 C C . LEU A 1 98 ? 2.101 -15.181 -21.025 1.00 82.88 98 LEU A C 1
ATOM 791 O O . LEU A 1 98 ? 1.132 -15.808 -21.449 1.00 82.88 98 LEU A O 1
ATOM 795 N N . GLY A 1 99 ? 3.299 -15.249 -21.611 1.00 72.00 99 GLY A N 1
ATOM 796 C CA . GLY A 1 99 ? 3.540 -15.877 -22.907 1.00 72.00 99 GLY A CA 1
ATOM 797 C C . GLY A 1 99 ? 3.102 -14.989 -24.078 1.00 72.00 99 GLY A C 1
ATOM 798 O O . GLY A 1 99 ? 2.290 -14.074 -23.938 1.00 72.00 99 GLY A O 1
ATOM 799 N N . SER A 1 100 ? 3.638 -15.267 -25.271 1.00 55.97 100 SER A N 1
ATOM 800 C CA . SER A 1 100 ? 3.425 -14.466 -26.490 1.00 55.97 100 SER A CA 1
ATOM 801 C C . SER A 1 100 ? 1.960 -14.333 -26.928 1.00 55.97 100 SER A C 1
ATOM 803 O O . SER A 1 100 ? 1.631 -13.395 -27.650 1.00 55.97 100 SER A O 1
ATOM 805 N N . ASP A 1 101 ? 1.080 -15.225 -26.471 1.00 54.75 101 ASP A N 1
ATOM 806 C CA . ASP A 1 101 ? -0.339 -15.250 -26.851 1.00 54.75 101 ASP A CA 1
ATOM 807 C C . ASP A 1 101 ? -1.216 -14.313 -25.996 1.00 54.75 101 ASP A C 1
ATOM 809 O O . ASP A 1 101 ? -2.365 -14.044 -26.347 1.00 54.75 101 ASP A O 1
ATOM 813 N N . PHE A 1 102 ? -0.675 -13.769 -24.900 1.00 51.47 102 PHE A N 1
ATOM 814 C CA . PHE A 1 102 ? -1.362 -12.835 -23.998 1.00 51.47 102 PHE A CA 1
ATOM 815 C C . PHE A 1 102 ? -0.962 -11.367 -24.203 1.00 51.47 102 PHE A C 1
ATOM 817 O O . PHE A 1 102 ? -1.418 -10.499 -23.459 1.00 51.47 102 PHE A O 1
ATOM 824 N N . ALA A 1 103 ? -0.151 -11.065 -25.223 1.00 44.38 103 ALA A N 1
ATOM 825 C CA . ALA A 1 103 ? 0.285 -9.715 -25.579 1.00 44.38 103 ALA A CA 1
ATOM 826 C C . ALA A 1 103 ? -0.861 -8.870 -26.175 1.00 44.38 103 ALA A C 1
ATOM 828 O O . ALA A 1 103 ? -0.819 -8.432 -27.324 1.00 44.38 103 ALA A O 1
ATOM 829 N N . ARG A 1 104 ? -1.916 -8.630 -25.396 1.00 47.97 104 ARG A N 1
ATOM 830 C CA . ARG A 1 104 ? -2.865 -7.553 -25.655 1.00 47.97 104 ARG A CA 1
ATOM 831 C C . ARG A 1 104 ? -2.494 -6.399 -24.725 1.00 47.97 104 ARG A C 1
ATOM 833 O O . ARG A 1 104 ? -2.393 -6.638 -23.523 1.00 47.97 104 ARG A O 1
ATOM 840 N N . PRO A 1 105 ? -2.291 -5.172 -25.233 1.00 43.03 105 PRO A N 1
ATOM 841 C CA . PRO A 1 105 ? -2.020 -4.033 -24.371 1.00 43.03 105 PRO A CA 1
ATOM 842 C C . PRO A 1 105 ? -3.201 -3.863 -23.416 1.00 43.03 105 PRO A C 1
ATOM 844 O O . PRO A 1 105 ? -4.324 -3.597 -23.853 1.00 43.03 105 PRO A O 1
ATOM 847 N N . LEU A 1 106 ? -2.960 -4.067 -22.125 1.00 45.91 106 LEU A N 1
ATOM 848 C CA . LEU A 1 106 ? -3.883 -3.622 -21.096 1.00 45.91 106 LEU A CA 1
ATOM 849 C C . LEU A 1 106 ? -3.805 -2.098 -21.078 1.00 45.91 106 LEU A C 1
ATOM 851 O O . LEU A 1 106 ? -2.716 -1.525 -21.140 1.00 45.91 106 LEU A O 1
ATOM 855 N N . ALA A 1 107 ? -4.955 -1.427 -21.041 1.00 38.09 107 ALA A N 1
ATOM 856 C CA . ALA A 1 107 ? -4.963 0.017 -20.832 1.00 38.09 107 ALA A CA 1
ATOM 857 C C . ALA A 1 107 ? -4.217 0.341 -19.516 1.00 38.09 107 ALA A C 1
ATOM 859 O O . ALA A 1 107 ? -4.231 -0.491 -18.611 1.00 38.09 107 ALA A O 1
ATOM 860 N N . PRO A 1 108 ? -3.613 1.529 -19.342 1.00 38.50 108 PRO A N 1
ATOM 861 C CA . PRO A 1 108 ? -2.932 1.896 -18.093 1.00 38.50 108 PRO A CA 1
ATOM 862 C C . PRO A 1 108 ? -3.810 1.721 -16.838 1.00 38.50 108 PRO A C 1
ATOM 864 O O . PRO A 1 108 ? -3.311 1.399 -15.766 1.00 38.50 108 PRO A O 1
ATOM 867 N N . SER A 1 109 ? -5.135 1.837 -16.985 1.00 38.72 109 SER A N 1
ATOM 868 C CA . SER A 1 109 ? -6.126 1.575 -15.930 1.00 38.72 109 SER A CA 1
ATOM 869 C C . SER A 1 109 ? -6.368 0.088 -15.617 1.00 38.72 109 SER A C 1
ATOM 871 O O . SER A 1 109 ? -7.039 -0.231 -14.642 1.00 38.72 109 SER A O 1
ATOM 873 N N . GLN A 1 110 ? -5.844 -0.823 -16.436 1.00 37.50 110 GLN A N 1
ATOM 874 C CA . GLN A 1 110 ? -5.980 -2.280 -16.341 1.00 37.50 110 GLN A CA 1
ATOM 875 C C . GLN A 1 110 ? -4.682 -2.981 -15.904 1.00 37.50 110 GLN A C 1
ATOM 877 O O . GLN A 1 110 ? -4.680 -4.200 -15.757 1.00 37.50 110 GLN A O 1
ATOM 882 N N . ALA A 1 111 ? -3.596 -2.244 -15.632 1.00 37.34 111 ALA A N 1
ATOM 883 C CA . ALA A 1 111 ? -2.392 -2.800 -14.997 1.00 37.34 111 ALA A CA 1
ATOM 884 C C . ALA A 1 111 ? -2.643 -3.299 -13.551 1.00 37.34 111 ALA A C 1
ATOM 886 O O . ALA A 1 111 ? -1.792 -3.954 -12.948 1.00 37.34 111 ALA A O 1
ATOM 887 N N . LEU A 1 112 ? -3.848 -3.071 -13.019 1.00 42.22 112 LEU A N 1
ATOM 888 C CA . LEU A 1 112 ? -4.441 -3.846 -11.933 1.00 42.22 112 LEU A CA 1
ATOM 889 C C . LEU A 1 112 ? -4.940 -5.199 -12.478 1.00 42.22 112 LEU A C 1
ATOM 891 O O . LEU A 1 112 ? -6.143 -5.423 -12.617 1.00 42.22 112 LEU A O 1
ATOM 895 N N . ILE A 1 113 ? -4.024 -6.117 -12.801 1.00 37.00 113 ILE A N 1
ATOM 896 C CA . ILE A 1 113 ? -4.403 -7.510 -13.077 1.00 37.00 113 ILE A CA 1
ATOM 897 C C . ILE A 1 113 ? -4.733 -8.184 -11.742 1.00 37.00 113 ILE A C 1
ATOM 899 O O . ILE A 1 113 ? -3.892 -8.800 -11.098 1.00 37.00 113 ILE A O 1
ATOM 903 N N . GLY A 1 114 ? -5.986 -8.051 -11.322 1.00 35.28 114 GLY A N 1
ATOM 904 C CA . GLY A 1 114 ? -6.652 -9.010 -10.452 1.00 35.28 114 GLY A CA 1
ATOM 905 C C . GLY A 1 114 ? -7.532 -9.918 -11.306 1.00 35.28 114 GLY A C 1
ATOM 906 O O . GLY A 1 114 ? -8.731 -9.671 -11.411 1.00 35.28 114 GLY A O 1
ATOM 907 N N . ASP A 1 115 ? -6.961 -10.952 -11.932 1.00 31.36 115 ASP A N 1
ATOM 908 C CA . ASP A 1 115 ? -7.771 -12.031 -12.511 1.00 31.36 115 ASP A CA 1
ATOM 909 C C . ASP A 1 115 ? -8.176 -13.002 -11.393 1.00 31.36 115 ASP A C 1
ATOM 911 O O . ASP A 1 115 ? -7.356 -13.675 -10.765 1.00 31.36 115 ASP A O 1
ATOM 915 N N . THR A 1 116 ? -9.479 -13.050 -11.134 1.00 32.75 116 THR A N 1
ATOM 916 C CA . THR A 1 116 ? -10.124 -13.848 -10.088 1.00 32.75 116 THR A CA 1
ATOM 917 C C . THR A 1 116 ? -10.247 -15.337 -10.440 1.00 32.75 116 THR A C 1
ATOM 919 O O . THR A 1 116 ? -10.840 -16.089 -9.665 1.00 32.75 116 THR A O 1
ATOM 922 N N . SER A 1 117 ? -9.661 -15.812 -11.547 1.00 25.36 117 SER A N 1
ATOM 923 C CA . SER A 1 117 ? -9.690 -17.235 -11.926 1.00 25.36 117 SER A CA 1
ATOM 924 C C . SER A 1 117 ? -8.351 -17.980 -11.812 1.00 25.36 117 SER A C 1
ATOM 926 O O . SER A 1 117 ? -8.337 -19.208 -11.932 1.00 25.36 117 SER A O 1
ATOM 928 N N . ALA A 1 118 ? -7.238 -17.305 -11.520 1.00 26.12 118 ALA A N 1
ATOM 929 C CA . ALA A 1 118 ? -5.954 -17.948 -11.240 1.00 26.12 118 ALA A CA 1
ATOM 930 C C . ALA A 1 118 ? -5.485 -17.517 -9.849 1.00 26.12 118 ALA A C 1
ATOM 932 O O . ALA A 1 118 ? -4.988 -16.414 -9.653 1.00 26.12 118 ALA A O 1
ATOM 933 N N . LYS A 1 119 ? -5.701 -18.379 -8.849 1.00 27.55 119 LYS A N 1
ATOM 934 C CA . LYS A 1 119 ? -5.330 -18.117 -7.454 1.00 27.55 119 LYS A CA 1
ATOM 935 C C . LYS A 1 119 ? -3.844 -17.738 -7.352 1.00 27.55 119 LYS A C 1
ATOM 937 O O . LYS A 1 119 ? -2.980 -18.606 -7.372 1.00 27.55 119 LYS A O 1
ATOM 942 N N . ASN A 1 120 ? -3.613 -16.439 -7.170 1.00 33.97 120 ASN A N 1
ATOM 943 C CA . ASN A 1 120 ? -2.419 -15.787 -6.639 1.00 33.97 120 ASN A CA 1
ATOM 944 C C . ASN A 1 120 ? -1.104 -16.007 -7.401 1.00 33.97 120 ASN A C 1
ATOM 946 O O . ASN A 1 120 ? -0.198 -16.629 -6.852 1.00 33.97 120 ASN A O 1
ATOM 950 N N . LEU A 1 121 ? -0.941 -15.416 -8.591 1.00 33.75 121 LEU A N 1
ATOM 951 C CA . LEU A 1 121 ? 0.377 -14.919 -9.021 1.00 33.75 121 LEU A CA 1
ATOM 952 C C . LEU A 1 121 ? 0.258 -13.971 -10.227 1.00 33.75 121 LEU A C 1
ATOM 954 O O . LEU A 1 121 ? 0.269 -14.428 -11.356 1.00 33.75 121 LEU A O 1
ATOM 958 N N . VAL A 1 122 ? 0.084 -12.675 -9.965 1.00 36.41 122 VAL A N 1
ATOM 959 C CA . VAL A 1 122 ? 0.722 -11.497 -10.601 1.00 36.41 122 VAL A CA 1
ATOM 960 C C . VAL A 1 122 ? 0.007 -10.300 -9.976 1.00 36.41 122 VAL A C 1
ATOM 962 O O . VAL A 1 122 ? -1.033 -9.850 -10.436 1.00 36.41 122 VAL A O 1
ATOM 965 N N . THR A 1 123 ? 0.525 -9.841 -8.844 1.00 45.16 123 THR A N 1
ATOM 966 C CA . THR A 1 123 ? 0.102 -8.601 -8.193 1.00 45.16 123 THR A CA 1
ATOM 967 C C . THR A 1 123 ? 0.932 -7.463 -8.790 1.00 45.16 123 THR A C 1
ATOM 969 O O . THR A 1 123 ? 2.151 -7.570 -8.825 1.00 45.16 123 THR A O 1
ATOM 972 N N . SER A 1 124 ? 0.245 -6.477 -9.371 1.00 47.34 124 SER A N 1
ATOM 973 C CA . SER A 1 124 ? 0.702 -5.156 -9.855 1.00 47.34 124 SER A CA 1
ATOM 974 C C . SER A 1 124 ? 2.199 -4.949 -10.191 1.00 47.34 124 SER A C 1
ATOM 976 O O . SER A 1 124 ? 3.089 -5.017 -9.347 1.00 47.34 124 SER A O 1
ATOM 978 N N . ILE A 1 125 ? 2.492 -4.558 -11.435 1.00 41.78 125 ILE A N 1
ATOM 979 C CA . ILE A 1 125 ? 3.826 -4.075 -11.834 1.00 41.78 125 ILE A CA 1
ATOM 980 C C . ILE A 1 125 ? 3.824 -2.541 -11.786 1.00 41.78 125 ILE A C 1
ATOM 982 O O . ILE A 1 125 ? 3.037 -1.904 -12.484 1.00 41.78 125 ILE A O 1
ATOM 986 N N . ALA A 1 126 ? 4.697 -1.950 -10.971 1.00 39.09 126 ALA A N 1
ATOM 987 C CA . ALA A 1 126 ? 4.905 -0.506 -10.912 1.00 39.09 126 ALA A CA 1
ATOM 988 C C . ALA A 1 126 ? 5.989 -0.093 -11.922 1.00 39.09 126 ALA A C 1
ATOM 990 O O . ALA A 1 126 ? 7.075 -0.679 -11.956 1.00 39.09 126 ALA A O 1
ATOM 991 N N . THR A 1 127 ? 5.710 0.923 -12.741 1.00 36.28 127 THR A N 1
ATOM 992 C CA . THR A 1 127 ? 6.695 1.527 -13.649 1.00 36.28 127 THR A CA 1
ATOM 993 C C . THR A 1 127 ? 7.482 2.601 -12.909 1.00 36.28 127 THR A C 1
ATOM 995 O O . THR A 1 127 ? 6.879 3.501 -12.319 1.00 36.28 127 THR A O 1
ATOM 998 N N . THR A 1 128 ? 8.813 2.581 -12.977 1.00 37.97 128 THR A N 1
ATOM 999 C CA . THR A 1 128 ? 9.593 3.759 -12.588 1.00 37.97 128 THR A CA 1
ATOM 1000 C C . THR A 1 128 ? 9.437 4.828 -13.660 1.00 37.97 128 THR A C 1
ATOM 1002 O O . THR A 1 128 ? 9.866 4.665 -14.800 1.00 37.97 128 THR A O 1
ATOM 1005 N N . GLY A 1 129 ? 8.767 5.926 -13.308 1.00 37.53 129 GLY A N 1
ATOM 1006 C CA . GLY A 1 129 ? 8.687 7.104 -14.161 1.00 37.53 129 GLY A CA 1
ATOM 1007 C C . GLY A 1 129 ? 10.089 7.657 -14.398 1.00 37.53 129 GLY A C 1
ATOM 1008 O O . GLY A 1 129 ? 10.695 8.235 -13.498 1.00 37.53 129 GLY A O 1
ATOM 1009 N N . GLY A 1 130 ? 10.605 7.476 -15.611 1.00 34.09 130 GLY A N 1
ATOM 1010 C CA . GLY A 1 130 ? 11.716 8.261 -16.120 1.00 34.09 130 GLY A CA 1
ATOM 1011 C C . GLY A 1 130 ? 11.222 9.681 -16.354 1.00 34.09 130 GLY A C 1
ATOM 1012 O O . GLY A 1 130 ? 10.709 9.980 -17.426 1.00 34.09 130 GLY A O 1
ATOM 1013 N N . GLY A 1 131 ? 11.343 10.534 -15.337 1.00 31.81 131 GLY A N 1
ATOM 1014 C CA . GLY A 1 131 ? 11.230 11.978 -15.498 1.00 31.81 131 GLY A CA 1
ATOM 1015 C C . GLY A 1 131 ? 12.410 12.478 -16.323 1.00 31.81 131 GLY A C 1
ATOM 1016 O O . GLY A 1 131 ? 13.452 12.827 -15.775 1.00 31.81 131 GLY A O 1
ATOM 1017 N N . GLY A 1 132 ? 12.260 12.438 -17.641 1.00 37.50 132 GLY A N 1
ATOM 1018 C CA . GLY A 1 132 ? 12.993 13.283 -18.563 1.00 37.50 132 GLY A CA 1
ATOM 1019 C C . GLY A 1 132 ? 11.978 14.214 -19.201 1.00 37.50 132 GLY A C 1
ATOM 1020 O O . GLY A 1 132 ? 11.098 13.712 -19.878 1.00 37.50 132 GLY A O 1
ATOM 1021 N N . ASP A 1 133 ? 12.102 15.498 -18.881 1.00 33.28 133 ASP A N 1
ATOM 1022 C CA . ASP A 1 133 ? 11.585 16.716 -19.527 1.00 33.28 133 ASP A CA 1
ATOM 1023 C C . ASP A 1 133 ? 12.170 17.847 -18.648 1.00 33.28 133 ASP A C 1
ATOM 1025 O O . ASP A 1 133 ? 12.056 17.775 -17.424 1.00 33.28 133 ASP A O 1
ATOM 1029 N N . GLU A 1 134 ? 12.878 18.885 -19.079 1.00 33.88 134 GLU A N 1
ATOM 1030 C CA . GLU A 1 134 ? 13.366 19.430 -20.351 1.00 33.88 134 GLU A CA 1
ATOM 1031 C C . GLU A 1 134 ? 14.603 20.289 -20.002 1.00 33.88 134 GLU A C 1
ATOM 1033 O O . GLU A 1 134 ? 14.649 20.824 -18.864 1.00 33.88 134 GLU A O 1
#

Mean predicted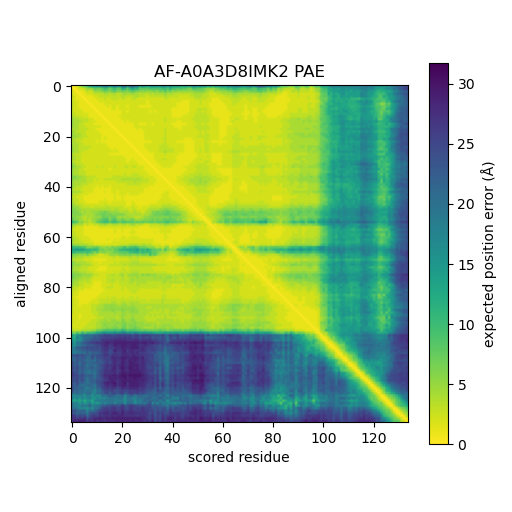 aligned error: 10.09 Å

Nearest PDB structures (foldseek):
  3lho-assembly1_A  TM=7.883E-01  e=3.377E-02  Shewanella frigidimarina NCIMB 400
  3iuz-assembly1_A  TM=6.464E-01  e=1.431E-01  Cupriavidus pinatubonensis JMP134
  3qcn-assembly1_A  TM=4.825E-01  e=7.323E-01  Homo sapiens
  3qcl-assembly1_A  TM=4.733E-01  e=1.289E+00  Homo sapiens
  3qcm-assembly2_B  TM=4.370E-01  e=1.136E+00  Homo sapiens

Secondary structure (DSSP, 8-state):
-----EEEEEEE-S-HHHHHHHHHHTTEEEEEEEEETTTTEEEEEEEESSTTS----EEEEEETBSBSTTHHHHHTT--EEEEEEEES-HHHHHHHHH-GGG-----GGG-----TTSTT----EEE-------

Foldseek 3Di:
DDDWAWPAWEFEDLDPVVVVVVVVVVQKDWDDWDDDVPQQKTWTWIFHNDPPDDTHIYIYIHGNVSDGPCCVCVVVVHTGDFTETEDADPQVSCCVVVPVVPNDDDDPVCLCPPDVPDPDPDGGYDYDDPPDDD

Organism: NCBI:txid2040648

InterPro domains:
  IPR029068 Glyoxalase/Bleomycin resistance protein/Dihydroxybiphenyl dioxygenase [G3DSA:3.10.180.10] (1-116)
  IPR029068 Glyoxalase/Bleomycin resistance protein/Dihydroxybiphenyl dioxygenase [SSF54593] (6-99)

Radius of gyration: 16.14 Å; Cα contacts (8 Å, |Δi|>4): 212; chains: 1; bounding box: 36×38×44 Å

pLDDT: mean 78.14, std 24.24, range [25.36, 98.31]

Sequence (134 aa):
MLSLPIHHIGVATRSIEKEWLVFEKLGFVKEADFVDTTQGVRGEFIIPRNPHYPAYRFELLENLNGEGVLDSYLANNTKMYHIAYESKNIEADLAILLGSDFARPLAPSQALIGDTSAKNLVTSIATTGGGGDE

Solvent-accessible surface area (backbone atoms only — not comparable to full-atom values): 8085 Å² total; per-residue (Å²): 134,92,84,63,55,78,59,32,38,32,31,50,39,97,42,50,72,67,52,46,63,52,43,44,75,75,41,36,39,84,73,47,74,53,72,41,79,87,71,34,32,32,38,36,35,31,33,58,64,52,86,89,49,82,87,60,32,34,31,38,28,28,41,68,76,77,64,48,84,51,45,74,35,58,77,68,74,39,39,79,66,43,47,27,28,42,40,96,47,62,69,64,52,45,32,68,75,62,35,79,91,55,71,62,87,64,54,87,89,45,52,69,50,76,64,92,84,57,94,84,84,63,46,36,72,45,72,74,80,78,88,79,85,133